Protein AF-A0A3D2SM10-F1 (afdb_monomer)

InterPro domains:
  IPR029045 ClpP/crotonase-like domain superfamily [SSF52096] (2-63)
  IPR032259 Enoyl-CoA hydratase/isomerase, HIBYL-CoA-H type [PTHR43176] (2-68)
  IPR045004 Enoyl-CoA hydratase/isomerase domain [PF16113] (2-69)

pLDDT: mean 88.68, std 5.03, range [64.5, 95.38]

Mean predicted aligned error: 3.97 Å

Foldseek 3Di:
DCLLPPPDQDADEAAAEQEQLSVLSQVSHPHHHYDPNGDYAYCQVVVVHDRDSCLVPVLVVVPPVSVVRD

Structure (mmCIF, N/CA/C/O backbone):
data_AF-A0A3D2SM10-F1
#
_entry.id   AF-A0A3D2SM10-F1
#
loop_
_atom_site.group_PDB
_atom_site.id
_atom_site.type_symbol
_atom_site.label_atom_id
_atom_site.label_alt_id
_atom_site.label_comp_id
_atom_site.label_asym_id
_atom_site.label_entity_id
_atom_site.label_seq_id
_atom_site.pdbx_PDB_ins_code
_atom_site.Cartn_x
_atom_site.Cartn_y
_atom_site.Cartn_z
_atom_site.occupancy
_atom_site.B_iso_or_equiv
_atom_site.auth_seq_id
_atom_site.auth_comp_id
_atom_site.auth_asym_id
_atom_site.auth_atom_id
_atom_site.pdbx_PDB_model_num
ATOM 1 N N . LEU A 1 1 ? -11.456 8.113 1.152 1.00 64.50 1 LEU A N 1
ATOM 2 C CA . LEU A 1 1 ? -11.818 8.750 2.447 1.00 64.50 1 LEU A CA 1
ATOM 3 C C . LEU A 1 1 ? -12.589 7.834 3.396 1.00 64.50 1 LEU A C 1
ATOM 5 O O . LEU A 1 1 ? -12.373 7.947 4.591 1.00 64.50 1 LEU A O 1
ATOM 9 N N . LEU A 1 2 ? -13.433 6.919 2.904 1.00 84.00 2 LEU A N 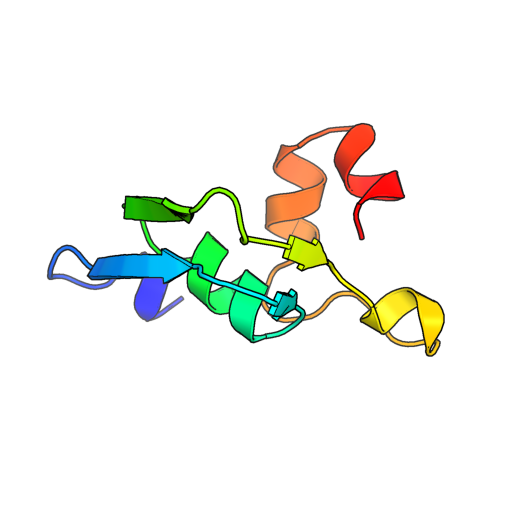1
ATOM 10 C CA . LEU A 1 2 ? -14.201 5.994 3.754 1.00 84.00 2 LEU A CA 1
ATOM 11 C C . LEU A 1 2 ? -13.346 5.233 4.779 1.00 84.00 2 LEU A C 1
ATOM 13 O O . LEU A 1 2 ? -13.677 5.235 5.956 1.00 84.00 2 LEU A O 1
ATOM 17 N N . LEU A 1 3 ? -12.226 4.645 4.343 1.00 84.19 3 LEU A N 1
ATOM 18 C CA . LEU A 1 3 ? -11.337 3.901 5.242 1.00 84.19 3 LEU A CA 1
ATOM 19 C C . LEU A 1 3 ? -10.607 4.814 6.245 1.00 84.19 3 LEU A C 1
ATOM 21 O O . LEU A 1 3 ? -10.444 4.446 7.399 1.00 84.19 3 LEU A O 1
ATOM 25 N N . HIS A 1 4 ? -10.228 6.027 5.823 1.00 84.25 4 HIS A N 1
ATOM 26 C CA . HIS A 1 4 ? -9.536 7.001 6.678 1.00 84.25 4 HIS A CA 1
ATOM 27 C C . HIS A 1 4 ? -10.410 7.529 7.822 1.00 84.25 4 HIS A C 1
ATOM 29 O O . HIS A 1 4 ? -9.893 7.832 8.891 1.00 84.25 4 HIS A O 1
ATOM 35 N N . ASN A 1 5 ? -11.719 7.649 7.591 1.00 87.94 5 ASN A N 1
ATOM 36 C CA . ASN A 1 5 ? -12.685 8.170 8.560 1.00 87.94 5 ASN A CA 1
ATOM 37 C C . ASN A 1 5 ? -13.590 7.061 9.114 1.00 87.94 5 ASN A C 1
ATOM 39 O O . ASN A 1 5 ? -14.711 7.328 9.550 1.00 87.94 5 ASN A O 1
ATOM 43 N N . TYR A 1 6 ? -13.153 5.804 9.031 1.00 89.50 6 TYR A N 1
ATOM 44 C CA . TYR A 1 6 ? -13.986 4.690 9.447 1.00 89.50 6 TYR A CA 1
ATOM 45 C C . TYR A 1 6 ? -14.172 4.708 10.968 1.00 89.50 6 TYR A C 1
ATOM 47 O O . TYR A 1 6 ? -13.212 4.829 11.724 1.00 89.50 6 TYR A O 1
ATOM 55 N N . ALA A 1 7 ? -15.422 4.584 11.419 1.00 90.25 7 ALA A N 1
ATOM 56 C CA . ALA A 1 7 ? -15.779 4.770 12.827 1.00 90.25 7 ALA A CA 1
ATOM 57 C C . ALA A 1 7 ? -15.198 3.694 13.762 1.00 90.25 7 ALA A C 1
ATOM 59 O O . ALA A 1 7 ? -15.065 3.919 14.962 1.00 90.25 7 ALA A O 1
ATOM 60 N N . LYS A 1 8 ? -14.872 2.513 13.226 1.00 90.50 8 LYS A N 1
ATOM 61 C CA . LYS A 1 8 ? -14.244 1.422 13.979 1.00 90.50 8 LYS A CA 1
ATOM 62 C C . LYS A 1 8 ? -12.757 1.348 13.632 1.00 90.50 8 LYS A C 1
ATOM 64 O O . LYS A 1 8 ? -12.416 1.538 12.466 1.00 90.50 8 LYS A O 1
ATOM 69 N N . PRO A 1 9 ? -11.873 1.028 14.591 1.00 89.19 9 PRO A N 1
ATOM 70 C CA . PRO A 1 9 ? -10.460 0.855 14.288 1.00 89.19 9 PRO A CA 1
ATOM 71 C C . PRO A 1 9 ? -10.279 -0.284 13.277 1.00 89.19 9 PRO A C 1
ATOM 73 O O . PRO A 1 9 ? -10.721 -1.409 13.509 1.00 89.19 9 PRO A O 1
ATOM 76 N N . VAL A 1 10 ? -9.637 0.025 12.150 1.00 90.88 10 VAL A N 1
ATOM 77 C CA .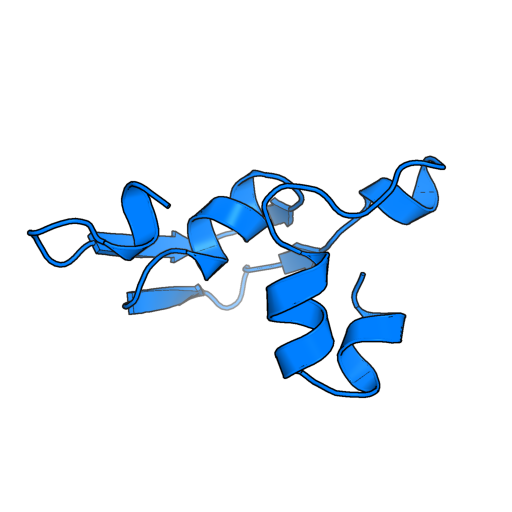 VAL A 1 10 ? -9.281 -0.947 11.111 1.00 90.88 10 VAL A CA 1
ATOM 78 C C . VAL A 1 10 ? -7.796 -1.260 11.234 1.00 90.88 10 VAL A C 1
ATOM 80 O O . VAL A 1 10 ? -6.965 -0.351 11.297 1.00 90.88 10 VAL A O 1
ATOM 83 N N . ILE A 1 11 ? -7.475 -2.551 11.261 1.00 92.62 11 ILE A N 1
ATOM 84 C CA . ILE A 1 11 ? -6.106 -3.061 11.247 1.00 92.62 11 ILE A CA 1
ATOM 85 C C . ILE A 1 11 ? -5.877 -3.713 9.891 1.00 92.62 11 ILE A C 1
ATOM 87 O O . ILE A 1 11 ? -6.694 -4.525 9.454 1.00 92.62 11 ILE A O 1
ATOM 91 N N . VAL A 1 12 ? -4.767 -3.372 9.239 1.00 93.25 12 VAL A N 1
ATOM 92 C CA . VAL A 1 12 ? -4.358 -4.018 7.990 1.00 93.25 12 VAL A CA 1
ATOM 93 C C . VAL A 1 12 ? -3.078 -4.810 8.216 1.00 93.25 12 VAL A C 1
ATOM 95 O O . VAL A 1 12 ? -2.082 -4.284 8.714 1.00 93.25 12 VAL A O 1
ATOM 98 N N . TRP A 1 13 ? -3.126 -6.080 7.822 1.00 94.31 13 TRP A N 1
ATOM 99 C CA . TRP A 1 13 ? -1.989 -6.988 7.769 1.00 94.31 13 TRP A CA 1
ATOM 100 C C . TRP A 1 13 ? -1.433 -6.987 6.348 1.00 94.31 13 TRP A C 1
ATOM 102 O O . TRP A 1 13 ? -2.059 -7.508 5.427 1.00 94.31 13 TRP A O 1
ATOM 112 N N . GLY A 1 14 ? -0.271 -6.372 6.167 1.00 92.12 14 GLY A N 1
ATOM 113 C CA . GLY A 1 14 ? 0.468 -6.415 4.915 1.00 92.12 14 GLY A CA 1
ATOM 114 C C . GLY A 1 14 ? 1.473 -7.549 4.987 1.00 92.12 14 GLY A C 1
ATOM 115 O O . GLY A 1 14 ? 2.384 -7.492 5.801 1.00 92.12 14 GLY A O 1
ATOM 116 N N . GLU A 1 15 ? 1.297 -8.576 4.165 1.00 94.50 15 GLU A N 1
ATOM 117 C CA . GLU A 1 15 ? 2.242 -9.680 4.017 1.00 94.50 15 GLU A CA 1
ATOM 118 C C . GLU A 1 15 ? 2.420 -9.991 2.534 1.00 94.50 15 GLU A C 1
ATOM 120 O O . GLU A 1 15 ? 1.465 -9.948 1.760 1.00 94.50 15 GLU A O 1
ATOM 125 N N . GLY A 1 16 ? 3.657 -10.277 2.127 1.00 93.62 16 GLY A N 1
ATOM 126 C CA . GLY A 1 16 ? 3.988 -10.438 0.717 1.00 93.62 16 GLY A CA 1
ATOM 127 C C . GLY A 1 16 ? 3.927 -9.107 -0.034 1.00 93.62 16 GLY A C 1
ATOM 128 O O . GLY A 1 16 ? 4.375 -8.078 0.469 1.00 93.62 16 GLY A O 1
ATOM 129 N N . TYR A 1 17 ? 3.410 -9.119 -1.260 1.00 92.88 17 TYR A N 1
ATOM 130 C CA . TYR A 1 17 ? 3.394 -7.945 -2.133 1.00 92.88 17 TYR A CA 1
ATOM 131 C C . TYR A 1 17 ? 2.186 -7.049 -1.855 1.00 92.88 17 TYR A C 1
ATOM 133 O O . TYR A 1 17 ? 1.056 -7.383 -2.205 1.00 92.88 17 TYR A O 1
ATOM 141 N N . VAL A 1 18 ? 2.434 -5.877 -1.276 1.00 92.81 18 VAL A N 1
ATOM 142 C CA . VAL A 1 18 ? 1.417 -4.848 -1.044 1.00 92.81 18 VAL A CA 1
ATOM 143 C C . VAL A 1 18 ? 1.735 -3.679 -1.964 1.00 92.81 18 VAL A C 1
ATOM 145 O O . VAL A 1 18 ? 2.552 -2.815 -1.643 1.00 92.81 18 VAL A O 1
ATOM 148 N N . MET A 1 19 ? 1.127 -3.695 -3.147 1.00 92.44 19 MET A N 1
ATOM 149 C CA . MET A 1 19 ? 1.420 -2.741 -4.213 1.00 92.44 19 MET A CA 1
ATOM 150 C C . MET A 1 19 ? 0.185 -1.979 -4.668 1.00 92.44 19 MET A C 1
ATOM 152 O O . MET A 1 19 ? -0.942 -2.433 -4.450 1.00 92.44 19 MET A O 1
ATOM 156 N N . GLY A 1 20 ? 0.404 -0.825 -5.295 1.00 89.75 20 GLY A N 1
ATOM 157 C CA . GLY A 1 20 ? -0.648 -0.064 -5.958 1.00 89.75 20 GLY A CA 1
ATOM 158 C C . GLY A 1 20 ? -1.851 0.223 -5.069 1.00 89.75 20 GLY A C 1
ATOM 159 O O . GLY A 1 20 ? -1.717 0.701 -3.939 1.00 89.75 20 GLY A O 1
ATOM 160 N N . GLY A 1 21 ? -3.044 -0.160 -5.525 1.00 88.44 21 GLY A N 1
ATOM 161 C CA . GLY A 1 21 ? -4.267 -0.010 -4.731 1.00 88.44 21 GLY A CA 1
ATOM 162 C C . GLY A 1 21 ? -4.242 -0.731 -3.376 1.00 88.44 21 GLY A C 1
ATOM 163 O O . GLY A 1 21 ? -4.800 -0.223 -2.402 1.00 88.44 21 GLY A O 1
ATOM 164 N N . GLY A 1 22 ? -3.530 -1.858 -3.268 1.00 90.12 22 GLY A N 1
ATOM 165 C CA . GLY A 1 22 ? -3.312 -2.551 -1.995 1.00 90.12 22 GLY A CA 1
ATOM 166 C C . GLY A 1 22 ? -2.485 -1.717 -1.016 1.00 90.12 22 GLY A C 1
ATOM 167 O O . GLY A 1 22 ? -2.820 -1.642 0.166 1.00 90.12 22 GLY A O 1
ATOM 168 N N . LEU A 1 23 ? -1.461 -1.016 -1.512 1.00 91.38 23 LEU A N 1
ATOM 169 C CA . LEU A 1 23 ? -0.686 -0.073 -0.705 1.00 91.38 23 LEU A CA 1
ATOM 170 C C . LEU A 1 23 ? -1.515 1.158 -0.328 1.00 91.38 23 LEU A C 1
ATOM 172 O O . LEU A 1 23 ? -1.403 1.633 0.797 1.00 91.38 23 LEU A O 1
ATOM 176 N N . GLY A 1 24 ? -2.399 1.629 -1.207 1.00 90.81 24 GLY A N 1
ATOM 177 C CA . GLY A 1 24 ? -3.348 2.694 -0.882 1.00 90.81 24 GLY A CA 1
ATOM 178 C C . GLY A 1 24 ? -4.282 2.326 0.277 1.00 90.81 24 GLY A C 1
ATOM 179 O O . GLY A 1 24 ? -4.424 3.093 1.230 1.00 90.81 24 GLY A O 1
ATOM 180 N N . LEU A 1 25 ? -4.855 1.117 0.261 1.00 89.94 25 LEU A N 1
ATOM 181 C CA . LEU A 1 25 ? -5.660 0.593 1.375 1.00 89.94 25 LEU A CA 1
ATOM 182 C C . LEU A 1 25 ? -4.833 0.428 2.652 1.00 89.94 25 LEU A C 1
ATOM 184 O O . LEU A 1 25 ? -5.271 0.824 3.733 1.00 89.94 25 LEU A O 1
ATOM 188 N N . PHE A 1 26 ? -3.623 -0.113 2.517 1.00 92.38 26 PHE A N 1
ATOM 189 C CA . PHE A 1 26 ? -2.688 -0.279 3.622 1.00 92.38 26 PHE A CA 1
ATOM 190 C C . PHE A 1 26 ? -2.373 1.063 4.286 1.00 92.38 26 PHE A C 1
ATOM 192 O O . PHE A 1 26 ? -2.457 1.191 5.502 1.00 92.38 26 PHE A O 1
ATOM 199 N N . MET A 1 27 ? -2.082 2.088 3.488 1.00 90.88 27 MET A N 1
ATOM 200 C CA . MET A 1 27 ? -1.753 3.435 3.949 1.00 90.88 27 MET A CA 1
ATOM 201 C C . MET A 1 27 ? -2.955 4.211 4.487 1.00 90.88 27 MET A C 1
ATOM 203 O O . MET A 1 27 ? -2.766 5.147 5.266 1.00 90.88 27 MET A O 1
ATOM 207 N N . ALA A 1 28 ? -4.172 3.814 4.117 1.00 90.12 28 ALA A N 1
ATOM 208 C CA . ALA A 1 28 ? -5.395 4.422 4.615 1.00 90.12 28 ALA A CA 1
ATOM 209 C C . ALA A 1 28 ? -5.800 3.951 6.019 1.00 90.12 28 ALA A C 1
ATOM 211 O O . ALA A 1 28 ? -6.553 4.655 6.695 1.00 90.12 28 ALA A O 1
ATOM 212 N N . ALA A 1 29 ? -5.296 2.801 6.476 1.00 90.56 29 ALA A N 1
ATOM 213 C CA . ALA A 1 29 ? -5.577 2.285 7.810 1.00 90.56 29 ALA A CA 1
ATOM 214 C C . ALA A 1 29 ? -4.704 2.950 8.895 1.00 90.56 29 ALA A C 1
ATOM 216 O O . ALA A 1 29 ? -3.505 3.169 8.687 1.00 90.56 29 ALA A O 1
ATOM 217 N N . PRO A 1 30 ? -5.264 3.217 10.092 1.00 87.88 30 PRO A N 1
ATOM 218 C CA . PRO A 1 30 ? -4.502 3.772 11.208 1.00 87.88 30 PRO A CA 1
ATOM 219 C C . PRO A 1 30 ? -3.460 2.781 11.748 1.00 87.88 30 PRO A C 1
ATOM 221 O O . PRO A 1 30 ? -2.344 3.182 12.082 1.00 87.88 30 PRO A O 1
ATOM 224 N N . PHE A 1 31 ? -3.791 1.485 11.780 1.00 91.56 31 PHE A N 1
ATOM 225 C CA . PHE A 1 31 ? -2.913 0.421 12.267 1.00 91.56 31 PHE A CA 1
ATOM 226 C C . PHE A 1 31 ? -2.468 -0.482 11.118 1.00 91.56 31 PHE A C 1
ATOM 228 O O . PHE A 1 31 ? -3.288 -1.060 10.403 1.00 91.56 31 PHE A O 1
ATOM 235 N N . ARG A 1 32 ? -1.149 -0.602 10.958 1.00 93.56 32 ARG A N 1
ATOM 236 C CA . ARG A 1 32 ? -0.490 -1.272 9.835 1.00 93.56 32 ARG A CA 1
ATOM 237 C C . ARG A 1 32 ? 0.532 -2.259 10.373 1.00 93.56 32 ARG A C 1
ATOM 239 O O . ARG A 1 32 ? 1.510 -1.844 10.991 1.00 93.56 32 ARG A O 1
ATOM 246 N N . LEU A 1 33 ? 0.294 -3.544 10.148 1.00 94.25 33 LEU A N 1
ATOM 247 C CA . LEU A 1 33 ? 1.213 -4.617 10.511 1.00 94.25 33 LEU A CA 1
ATOM 248 C C . LEU A 1 33 ? 2.005 -5.024 9.273 1.00 94.25 33 LEU A C 1
ATOM 250 O O . LEU A 1 33 ? 1.421 -5.287 8.224 1.00 94.25 33 LEU A O 1
ATOM 254 N N . VAL A 1 34 ? 3.327 -5.059 9.415 1.00 94.81 34 VAL A N 1
ATOM 255 C CA . VAL A 1 34 ? 4.251 -5.549 8.391 1.00 94.81 34 VAL A CA 1
ATOM 256 C C . VAL A 1 34 ? 4.937 -6.807 8.899 1.00 94.81 34 VAL A C 1
ATOM 258 O O . VAL A 1 34 ? 5.329 -6.891 10.064 1.00 94.81 34 VAL A O 1
ATOM 261 N N . THR A 1 35 ? 5.092 -7.782 8.016 1.00 94.81 35 THR A N 1
ATOM 262 C CA . THR A 1 35 ? 5.889 -8.992 8.250 1.00 94.81 35 THR A CA 1
ATOM 263 C C . THR A 1 35 ? 7.262 -8.876 7.571 1.00 94.81 35 THR A C 1
ATOM 265 O O . THR A 1 35 ? 7.422 -8.064 6.656 1.00 94.81 35 THR A O 1
ATOM 268 N N . PRO A 1 36 ? 8.257 -9.712 7.923 1.00 95.38 36 PRO A N 1
ATOM 269 C CA . PRO A 1 36 ? 9.553 -9.739 7.230 1.00 95.38 36 PRO A CA 1
ATOM 270 C C . PRO A 1 36 ? 9.466 -10.024 5.721 1.00 95.38 36 PRO A C 1
ATOM 272 O O . PRO A 1 36 ? 10.381 -9.692 4.972 1.00 95.38 36 PRO A O 1
ATOM 275 N N . TYR A 1 37 ? 8.365 -10.625 5.264 1.00 94.62 37 TYR A N 1
ATOM 276 C CA . TYR A 1 37 ? 8.113 -10.931 3.854 1.00 94.62 37 TYR A CA 1
ATOM 277 C C . TYR A 1 37 ? 7.384 -9.804 3.111 1.00 94.62 37 TYR A C 1
ATOM 279 O O . TYR A 1 37 ? 7.086 -9.940 1.925 1.00 94.62 37 TYR A O 1
ATOM 287 N N . SER A 1 38 ? 7.076 -8.701 3.795 1.00 94.12 38 SER A N 1
ATOM 288 C CA . SER A 1 38 ? 6.331 -7.583 3.219 1.00 94.12 38 SER A CA 1
ATOM 289 C C . SER A 1 38 ? 7.181 -6.800 2.234 1.00 94.12 38 SER A C 1
ATOM 291 O O . SER A 1 38 ? 8.258 -6.306 2.568 1.00 94.12 38 SER A O 1
ATOM 293 N N . ARG A 1 39 ? 6.666 -6.640 1.020 1.00 92.44 39 ARG A N 1
ATOM 294 C CA . ARG A 1 39 ? 7.256 -5.836 -0.044 1.00 92.44 39 ARG A CA 1
ATOM 295 C C . ARG A 1 39 ? 6.244 -4.792 -0.485 1.00 92.44 39 ARG A C 1
ATOM 297 O O . ARG A 1 39 ? 5.234 -5.120 -1.105 1.00 92.44 39 ARG A O 1
ATOM 304 N N . LEU A 1 40 ? 6.529 -3.543 -0.130 1.00 90.75 40 LEU A N 1
ATOM 305 C CA . LEU A 1 40 ? 5.724 -2.379 -0.486 1.00 90.75 40 LEU A CA 1
ATOM 306 C C . LEU A 1 40 ? 6.301 -1.755 -1.758 1.00 90.75 40 LEU A C 1
ATOM 308 O O . LEU A 1 40 ? 7.502 -1.492 -1.800 1.00 90.75 40 LEU A O 1
ATOM 312 N N . ALA A 1 41 ? 5.473 -1.523 -2.774 1.00 89.31 41 ALA A N 1
ATOM 313 C CA . ALA A 1 41 ? 5.911 -0.847 -3.995 1.00 89.31 41 ALA A CA 1
ATOM 314 C C . ALA A 1 41 ? 4.759 -0.121 -4.699 1.00 89.31 41 ALA A C 1
ATOM 316 O O . ALA A 1 41 ? 3.596 -0.499 -4.563 1.00 89.31 41 ALA A O 1
ATOM 317 N N . MET A 1 42 ? 5.099 0.887 -5.492 1.00 90.06 42 MET A N 1
ATOM 318 C CA . MET A 1 42 ? 4.210 1.541 -6.452 1.00 90.06 42 MET A CA 1
ATOM 319 C C . MET A 1 42 ? 4.762 1.276 -7.858 1.00 90.06 42 MET A C 1
ATOM 321 O O . MET A 1 42 ? 5.596 2.016 -8.359 1.00 90.06 42 MET A O 1
ATOM 325 N N . PRO A 1 43 ? 4.427 0.141 -8.494 1.00 87.19 43 PRO A N 1
ATOM 326 C CA . PRO A 1 43 ? 4.94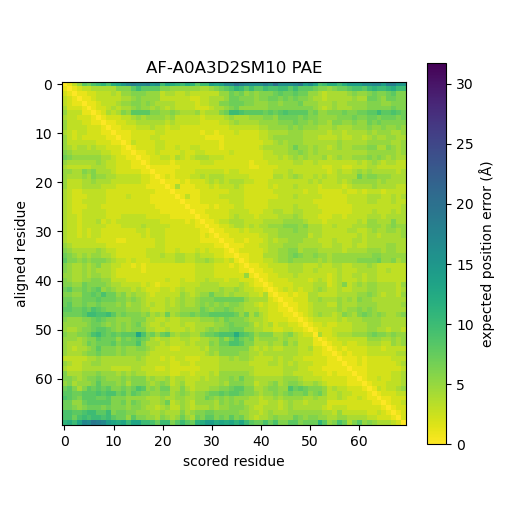1 -0.167 -9.827 1.00 87.19 43 PRO A CA 1
ATOM 327 C C . PRO A 1 43 ? 4.258 0.645 -10.941 1.00 87.19 43 PRO A C 1
ATOM 329 O O . PRO A 1 43 ? 4.697 0.557 -12.086 1.00 87.19 43 PRO A O 1
ATOM 332 N N . GLU A 1 44 ? 3.207 1.414 -10.640 1.00 88.19 44 GLU A N 1
ATOM 333 C CA . GLU A 1 44 ? 2.421 2.190 -11.606 1.00 88.19 44 GLU A CA 1
ATOM 334 C C . GLU A 1 44 ? 3.287 3.120 -12.463 1.00 88.19 44 GLU A C 1
ATOM 336 O O . GLU A 1 44 ? 3.111 3.161 -13.683 1.00 88.19 44 GLU A O 1
ATOM 341 N N . ILE A 1 45 ? 4.276 3.795 -11.866 1.00 82.38 45 ILE A N 1
ATOM 342 C CA . ILE A 1 45 ? 5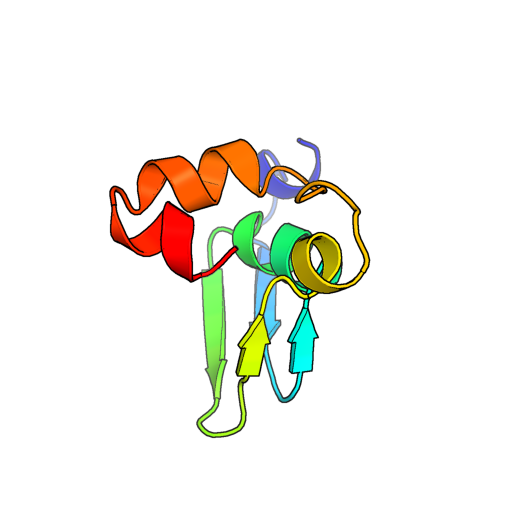.178 4.692 -12.605 1.00 82.38 45 ILE A CA 1
ATOM 343 C C . ILE A 1 45 ? 5.993 3.924 -13.648 1.00 82.38 45 ILE A C 1
ATOM 345 O O . ILE A 1 45 ? 6.173 4.397 -14.772 1.00 82.38 45 ILE A O 1
ATOM 349 N N . ASN A 1 46 ? 6.427 2.704 -13.324 1.00 84.88 46 ASN A N 1
ATOM 350 C CA . ASN A 1 46 ? 7.238 1.887 -14.230 1.00 84.88 46 ASN A CA 1
ATOM 351 C C . ASN A 1 46 ? 6.469 1.426 -15.475 1.00 84.88 46 ASN A C 1
ATOM 353 O O . ASN A 1 46 ? 7.090 1.105 -16.487 1.00 84.88 46 ASN A O 1
ATOM 357 N N . ILE A 1 47 ? 5.135 1.405 -15.422 1.00 88.38 47 ILE A N 1
ATOM 358 C CA . ILE A 1 47 ? 4.274 1.078 -16.569 1.00 88.38 47 ILE A CA 1
ATOM 359 C C . ILE A 1 47 ? 3.682 2.327 -17.243 1.00 88.38 47 ILE A C 1
ATOM 361 O O . ILE A 1 47 ? 2.797 2.207 -18.088 1.00 88.38 47 ILE A O 1
ATOM 365 N N . GLY A 1 48 ? 4.175 3.522 -16.897 1.00 86.88 48 GLY A N 1
ATOM 366 C CA . GLY A 1 48 ? 3.743 4.791 -17.488 1.00 86.88 48 GLY A CA 1
ATOM 367 C C . GLY A 1 48 ? 2.437 5.348 -16.914 1.00 86.88 48 GLY A C 1
ATOM 368 O O . GLY A 1 48 ? 1.815 6.204 -17.543 1.00 86.88 48 GLY A O 1
ATOM 369 N N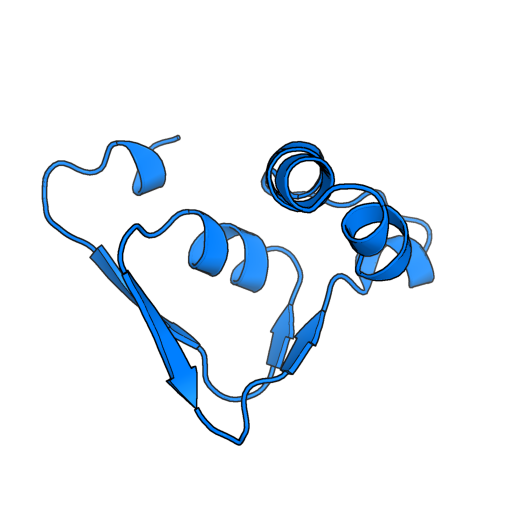 . LEU A 1 49 ? 2.013 4.872 -15.741 1.00 88.06 49 LEU A N 1
ATOM 370 C CA . LEU A 1 49 ? 0.860 5.392 -15.008 1.00 88.06 49 LEU A CA 1
ATOM 371 C C . LEU A 1 49 ? 1.301 6.311 -13.864 1.00 88.06 49 LEU A C 1
ATOM 373 O O . LEU A 1 49 ? 2.457 6.328 -13.453 1.00 88.06 49 LEU A O 1
ATOM 377 N N . TYR A 1 50 ? 0.365 7.099 -13.343 1.00 85.94 50 TYR A N 1
ATOM 378 C CA . TYR A 1 50 ? 0.600 7.908 -12.150 1.00 85.94 50 TYR A CA 1
ATOM 379 C C . TYR A 1 50 ? 0.266 7.111 -10.873 1.00 85.94 50 TYR A C 1
ATOM 381 O O . TYR A 1 50 ? -0.588 6.223 -10.918 1.00 85.94 50 TYR A O 1
ATOM 389 N N . PRO A 1 51 ? 0.882 7.438 -9.720 1.00 83.44 51 PRO A N 1
ATOM 390 C CA . PRO A 1 51 ? 0.547 6.812 -8.443 1.00 83.44 51 PRO A CA 1
ATOM 391 C C . PRO A 1 51 ? -0.901 7.113 -8.038 1.00 83.44 51 PRO A C 1
ATOM 393 O O . PRO A 1 51 ? -1.256 8.270 -7.799 1.00 83.44 51 PRO A O 1
ATOM 396 N N . ASP A 1 52 ? -1.734 6.078 -7.947 1.00 83.62 52 ASP A N 1
ATOM 397 C CA . ASP A 1 52 ? -3.162 6.201 -7.632 1.00 83.62 52 ASP A CA 1
ATOM 398 C C . ASP A 1 52 ? -3.454 6.009 -6.121 1.00 83.62 52 ASP A C 1
ATOM 400 O O . ASP A 1 52 ? -2.555 5.873 -5.288 1.00 83.62 52 ASP A O 1
ATOM 404 N N . VAL A 1 53 ? -4.730 6.044 -5.725 1.00 86.19 53 VAL A N 1
ATOM 405 C CA . VAL A 1 53 ? -5.235 5.689 -4.383 1.00 86.19 53 VAL A CA 1
ATOM 406 C C . VAL A 1 53 ? -4.608 6.537 -3.265 1.00 86.19 53 VAL A C 1
ATOM 408 O O . VAL A 1 53 ? -4.354 6.088 -2.148 1.00 86.19 53 VAL A O 1
ATOM 411 N N . GLY A 1 54 ? -4.369 7.816 -3.565 1.00 84.12 54 GLY A N 1
ATOM 412 C CA . GLY A 1 54 ? -3.820 8.781 -2.612 1.00 84.12 54 GLY A CA 1
ATOM 413 C C . GLY A 1 54 ? -2.307 8.682 -2.407 1.00 84.12 54 GLY A C 1
ATOM 414 O O . GLY A 1 54 ? -1.790 9.345 -1.503 1.00 84.12 54 GLY A O 1
ATOM 415 N N . ALA A 1 55 ? -1.594 7.926 -3.248 1.00 88.00 55 ALA A N 1
ATOM 416 C CA . ALA A 1 55 ? -0.136 7.828 -3.217 1.00 88.00 55 ALA A CA 1
ATOM 417 C C . ALA A 1 55 ? 0.558 9.179 -3.324 1.00 88.00 55 ALA A C 1
ATOM 419 O O . ALA A 1 55 ? 1.458 9.449 -2.535 1.00 88.00 55 ALA A O 1
ATOM 420 N N . SER A 1 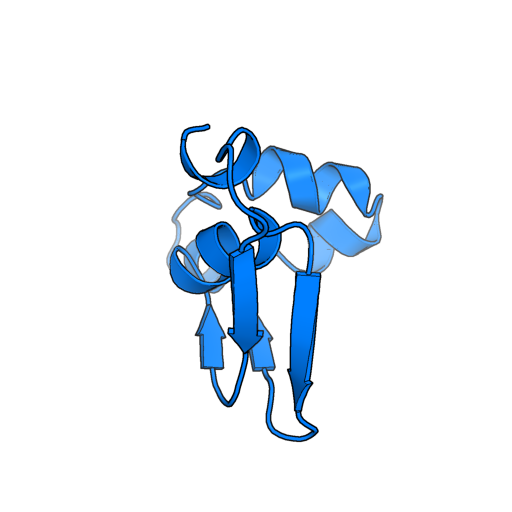56 ? 0.065 10.101 -4.152 1.00 87.62 56 SER A N 1
ATOM 421 C CA . SER A 1 56 ? 0.615 11.463 -4.213 1.00 87.62 56 SER A CA 1
ATOM 422 C C . SER A 1 56 ? 0.614 12.181 -2.856 1.00 87.62 56 SER A C 1
ATOM 424 O O . SER A 1 56 ? 1.510 12.973 -2.587 1.00 87.62 56 SER A O 1
ATOM 426 N N . ARG A 1 57 ? -0.355 11.893 -1.977 1.00 88.44 57 ARG A N 1
ATOM 427 C CA . ARG A 1 57 ? -0.453 12.496 -0.640 1.00 88.44 57 ARG A CA 1
ATOM 428 C C . ARG A 1 57 ? 0.461 11.794 0.356 1.00 88.44 57 ARG A C 1
ATOM 430 O O . ARG A 1 57 ? 1.283 12.450 0.986 1.00 88.44 57 ARG A O 1
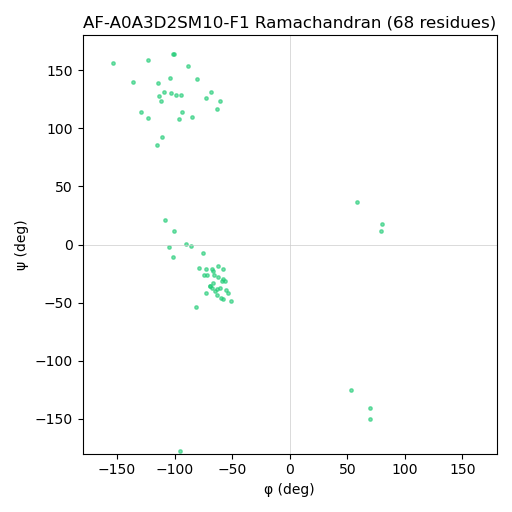ATOM 437 N N . PHE A 1 58 ? 0.357 10.470 0.485 1.00 87.50 58 PHE A N 1
ATOM 438 C CA . PHE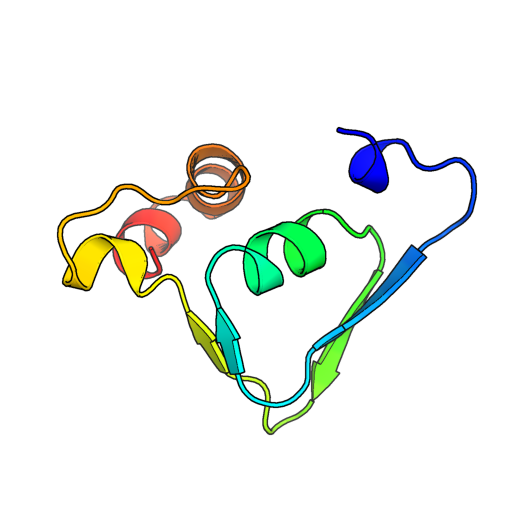 A 1 58 ? 1.155 9.762 1.490 1.00 87.50 58 PHE A CA 1
ATOM 439 C C . PHE A 1 58 ? 2.633 9.626 1.108 1.00 87.50 58 PHE A C 1
ATOM 441 O O . PHE A 1 58 ? 3.458 9.517 2.010 1.00 87.50 58 PHE A O 1
ATOM 448 N N . LEU A 1 59 ? 2.990 9.638 -0.182 1.00 88.44 59 LEU A N 1
ATOM 449 C CA . LEU A 1 59 ? 4.387 9.682 -0.624 1.00 88.44 59 LEU A CA 1
ATOM 450 C C . LEU A 1 59 ? 4.977 11.074 -0.381 1.00 88.44 59 LEU A C 1
ATOM 452 O O . LEU A 1 59 ? 6.080 11.170 0.149 1.00 88.44 59 LEU A O 1
ATOM 456 N N . ALA A 1 60 ? 4.229 12.149 -0.657 1.00 88.38 60 ALA A N 1
ATOM 457 C CA . ALA A 1 60 ? 4.670 13.511 -0.345 1.00 88.38 60 ALA A CA 1
ATOM 458 C C . ALA A 1 60 ? 4.918 13.716 1.161 1.00 88.38 60 ALA A C 1
ATOM 460 O O . ALA A 1 60 ? 5.901 14.348 1.545 1.00 88.38 60 ALA A O 1
ATOM 461 N N . GLU A 1 61 ? 4.092 13.114 2.024 1.00 89.19 61 GLU A N 1
ATOM 462 C CA . GLU A 1 61 ? 4.289 13.116 3.483 1.00 89.19 61 GLU A CA 1
ATOM 463 C C . GLU A 1 61 ? 5.591 12.422 3.927 1.00 89.19 61 GLU A C 1
ATOM 465 O O . GLU A 1 61 ? 6.060 12.658 5.041 1.00 89.19 61 GLU A O 1
ATOM 470 N N . ARG A 1 62 ? 6.210 11.582 3.082 1.00 87.62 62 ARG A N 1
ATOM 471 C CA . ARG A 1 62 ? 7.524 10.974 3.360 1.00 87.62 62 ARG A CA 1
ATOM 472 C C . ARG A 1 62 ? 8.698 11.859 2.938 1.00 87.62 62 ARG A C 1
ATOM 474 O O . ARG A 1 62 ? 9.844 11.489 3.178 1.00 87.62 62 ARG A O 1
ATOM 481 N N . GLY A 1 63 ? 8.446 13.032 2.361 1.00 88.88 63 GLY A N 1
ATOM 482 C CA . GLY A 1 63 ? 9.496 13.936 1.902 1.00 88.88 63 GLY A CA 1
ATOM 483 C C . GLY A 1 63 ? 10.237 13.386 0.675 1.00 88.88 63 GLY A C 1
ATOM 484 O O . GLY A 1 63 ? 9.647 12.646 -0.113 1.00 88.88 63 GLY A O 1
ATOM 485 N N . PRO A 1 64 ? 11.533 13.709 0.491 1.00 89.44 64 PRO A N 1
ATOM 486 C CA . PRO A 1 64 ? 12.271 13.364 -0.727 1.00 89.44 64 PRO A CA 1
ATOM 487 C C . PRO A 1 64 ? 12.308 11.866 -1.046 1.00 89.44 64 PRO A C 1
ATOM 489 O O . PRO A 1 64 ? 12.328 11.500 -2.215 1.00 89.44 64 PRO A O 1
ATOM 492 N N . ILE A 1 65 ? 12.261 10.987 -0.036 1.00 87.94 65 ILE A N 1
ATOM 493 C CA . ILE A 1 65 ? 12.238 9.534 -0.269 1.00 87.94 65 ILE A CA 1
ATOM 494 C C . ILE A 1 65 ? 10.952 9.076 -0.971 1.00 87.94 65 ILE A C 1
ATOM 496 O O . ILE A 1 65 ? 10.965 8.081 -1.690 1.00 87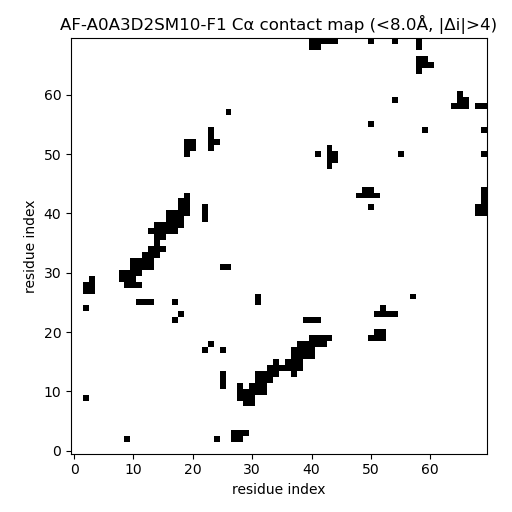.94 65 ILE A O 1
ATOM 500 N N . GLY A 1 66 ? 9.854 9.822 -0.815 1.00 85.25 66 GLY A N 1
ATOM 501 C CA . GLY A 1 66 ? 8.586 9.567 -1.494 1.00 85.25 66 GLY A CA 1
ATOM 502 C C . GLY A 1 66 ? 8.681 9.666 -3.015 1.00 85.25 66 GLY A C 1
ATOM 503 O O . GLY A 1 66 ? 7.960 8.964 -3.711 1.00 85.25 66 GLY A O 1
ATOM 504 N N . LEU A 1 67 ? 9.612 10.477 -3.531 1.00 84.00 67 LEU A N 1
ATOM 505 C CA . LEU A 1 67 ? 9.851 10.619 -4.972 1.00 84.00 67 LEU A CA 1
ATOM 506 C C . LEU A 1 67 ? 10.523 9.384 -5.586 1.00 84.00 67 LEU A C 1
ATOM 508 O O . LEU A 1 67 ? 10.361 9.137 -6.773 1.00 84.00 67 LEU A O 1
ATOM 512 N N . PHE A 1 68 ? 11.273 8.622 -4.787 1.00 84.75 68 PHE A N 1
ATOM 513 C CA . PHE A 1 68 ? 12.016 7.440 -5.245 1.00 84.75 68 PHE A CA 1
ATOM 514 C C . PHE A 1 68 ? 11.324 6.116 -4.901 1.00 84.75 68 PHE A C 1
ATOM 516 O O . PHE A 1 68 ? 11.767 5.062 -5.343 1.00 84.75 68 PHE A O 1
ATOM 523 N N . THR A 1 69 ? 10.290 6.162 -4.058 1.00 81.12 69 THR A N 1
ATOM 524 C CA . THR A 1 69 ? 9.529 4.983 -3.598 1.00 81.12 69 THR A CA 1
ATOM 525 C C . THR A 1 69 ? 8.160 4.856 -4.267 1.00 81.12 69 THR A C 1
ATOM 527 O O . THR A 1 69 ? 7.431 3.903 -3.978 1.00 81.12 69 THR A O 1
ATOM 530 N N . GLY A 1 70 ? 7.824 5.828 -5.121 1.00 69.75 70 GLY A N 1
ATOM 531 C CA . GLY A 1 70 ? 6.677 5.810 -6.021 1.00 69.75 70 GLY A CA 1
ATOM 532 C C . GLY A 1 70 ? 6.910 4.987 -7.276 1.00 69.75 70 GLY A C 1
ATOM 533 O O . GLY A 1 70 ? 8.070 4.602 -7.544 1.00 69.75 70 GLY A O 1
#

Radius of gyration: 12.17 Å; Cα contacts (8 Å, |Δi|>4): 104; chains: 1; bounding box: 28×25×32 Å

Sequence (70 aa):
LLLHNYAKPVIVWGEGYVMGGGLGLFMAAPFRLVTPYSRLAMPEINIGLYPDVGASRFLAERGPIGLFTG

Nearest PDB structures (foldseek):
  4jfc-assembly1_A  TM=9.335E-01  e=3.014E-03  Polaromonas sp. JS666
  2qq3-assembly2_L  TM=9.237E-01  e=2.813E-03  Geobacillus kaustophilus
  1nzy-assembly1_B  TM=9.045E-01  e=4.884E-03  Pseudomonas sp. CBS3
  1nzy-assembly1_C  TM=9.016E-01  e=6.007E-03  Pseudomonas sp. CBS3
  3l3s-assembly4_L  TM=9.106E-01  e=4.437E-02  Ruegeria pomeroyi

Organism: NCBI:txid108980

Solvent-accessible surface area (backbone atoms only — not comparable to full-atom values): 4097 Å² total; per-residue (Å²): 108,67,68,64,69,44,94,59,93,51,76,37,80,42,62,39,78,31,38,47,65,52,34,25,56,44,69,38,31,91,38,70,46,76,47,98,65,42,43,76,44,33,61,39,49,84,75,77,42,72,68,59,65,58,36,68,57,64,26,54,75,57,44,77,60,23,75,74,56,74

Secondary structure (DSSP, 8-state):
-TTTT-SSPPEEEE-SEEEHHHHHHHHHSSEEEE-TT-EEE-TTGGGTPPPTTTHHHHHHTTGGGHHHH-